Protein AF-X1BUI0-F1 (afdb_monomer_lite)

Radius of gyration: 17.88 Å; chains: 1; bounding box: 40×26×43 Å

Structure (mmCIF, N/CA/C/O backbone):
data_AF-X1BUI0-F1
#
_entry.id   AF-X1BUI0-F1
#
loop_
_atom_site.group_PDB
_atom_site.id
_atom_site.type_symbol
_atom_site.label_atom_id
_atom_site.label_alt_id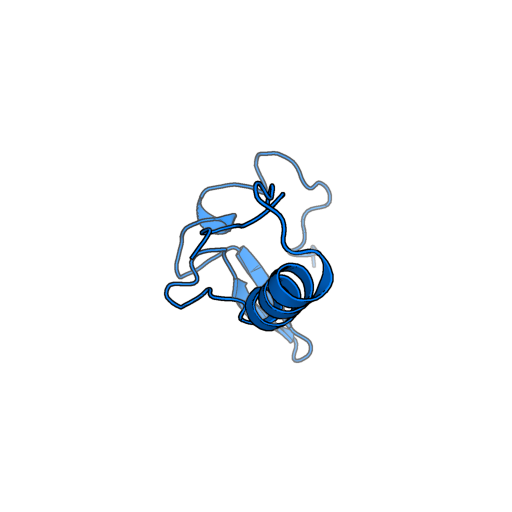
_atom_site.label_comp_id
_atom_site.label_asym_id
_atom_site.label_entity_id
_atom_site.label_seq_id
_atom_site.pdbx_PDB_ins_code
_atom_site.Cartn_x
_atom_site.Cartn_y
_atom_site.Cartn_z
_atom_site.occupancy
_atom_site.B_iso_or_equiv
_atom_site.auth_seq_id
_atom_site.auth_comp_id
_atom_site.auth_asym_id
_atom_site.auth_atom_id
_atom_site.pdbx_PDB_model_num
ATOM 1 N N . MET A 1 1 ? -17.247 16.358 23.209 1.00 42.22 1 MET A N 1
ATOM 2 C CA . MET A 1 1 ? -17.260 15.006 22.613 1.00 42.22 1 MET A CA 1
ATOM 3 C C . MET A 1 1 ? -15.821 14.690 22.244 1.00 42.22 1 MET A C 1
ATOM 5 O O . MET A 1 1 ? -15.205 15.541 21.618 1.00 42.22 1 MET A O 1
ATOM 9 N N . GLY A 1 2 ? -15.256 13.587 22.738 1.00 55.19 2 GLY A N 1
ATOM 10 C CA . GLY A 1 2 ? -13.870 13.209 22.435 1.00 55.19 2 GLY A CA 1
ATOM 11 C C . GLY A 1 2 ? -13.742 12.720 20.993 1.00 55.19 2 GLY A C 1
ATOM 12 O O . GLY A 1 2 ? -14.692 12.148 20.465 1.00 55.19 2 GLY A O 1
ATOM 13 N N . SER A 1 3 ? -12.604 12.991 20.356 1.00 65.19 3 SER A N 1
ATOM 14 C CA . SER A 1 3 ? -12.280 12.437 19.040 1.00 65.19 3 SER A CA 1
ATOM 15 C C . SER A 1 3 ? -12.101 10.921 19.157 1.00 65.19 3 SER A C 1
ATOM 17 O O . SER A 1 3 ? -11.422 10.458 20.069 1.00 65.19 3 SER A O 1
ATOM 19 N N . ASP A 1 4 ? -12.679 10.155 18.228 1.00 68.44 4 ASP A N 1
ATOM 20 C CA . ASP A 1 4 ? -12.452 8.703 18.116 1.00 68.44 4 ASP A CA 1
ATOM 21 C C . ASP A 1 4 ? -11.036 8.378 17.584 1.00 68.44 4 ASP A C 1
ATOM 23 O O . ASP A 1 4 ? -10.627 7.217 17.543 1.00 68.44 4 ASP A O 1
ATO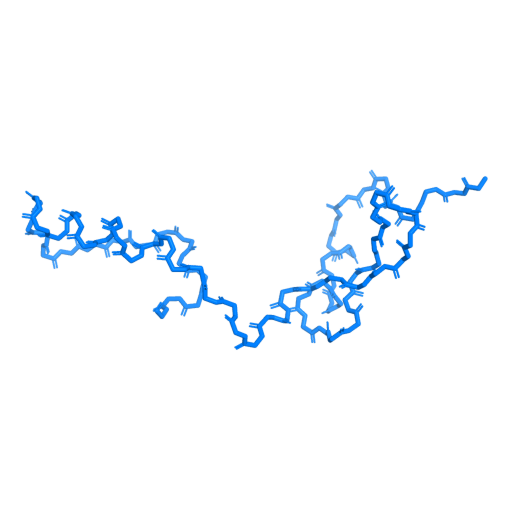M 27 N N . ILE A 1 5 ? -10.285 9.405 17.168 1.00 71.06 5 ILE A N 1
ATOM 28 C CA . ILE A 1 5 ? -8.889 9.304 16.744 1.00 71.06 5 ILE A CA 1
ATOM 29 C C . ILE A 1 5 ? -8.001 9.431 17.988 1.00 71.06 5 ILE A C 1
ATOM 31 O O . ILE A 1 5 ? -8.089 10.449 18.681 1.00 71.06 5 ILE A O 1
ATOM 35 N N . PRO A 1 6 ? -7.143 8.439 18.277 1.00 76.00 6 PRO A N 1
ATOM 36 C CA . PRO A 1 6 ? -6.253 8.496 19.426 1.00 76.00 6 PRO A CA 1
ATOM 37 C C . PRO A 1 6 ? -5.209 9.602 19.270 1.00 76.00 6 PRO A C 1
ATOM 39 O O . PRO A 1 6 ? -4.748 9.896 18.169 1.00 76.00 6 PRO A O 1
ATOM 42 N N . GLU A 1 7 ? -4.800 10.180 20.397 1.00 83.31 7 GLU A N 1
ATOM 43 C CA . GLU A 1 7 ? -3.747 11.204 20.443 1.00 83.31 7 GLU A CA 1
ATOM 44 C C . GLU A 1 7 ? -2.351 10.618 20.162 1.00 83.31 7 GLU A C 1
ATOM 46 O O . GLU A 1 7 ? -1.451 11.336 19.731 1.00 83.31 7 GLU A O 1
ATOM 51 N N . GLU A 1 8 ? -2.178 9.303 20.346 1.00 84.38 8 GLU A N 1
ATOM 52 C CA . GLU A 1 8 ? -0.923 8.590 20.105 1.00 84.38 8 GLU A CA 1
ATOM 53 C C . GLU A 1 8 ? -1.117 7.326 19.256 1.00 84.38 8 GLU A C 1
ATOM 55 O O . GLU A 1 8 ? -1.932 6.451 19.564 1.00 84.38 8 GLU A O 1
ATOM 60 N N . PHE A 1 9 ? -0.274 7.179 18.233 1.00 83.25 9 PHE A N 1
ATOM 61 C CA . PHE A 1 9 ? -0.202 5.994 17.377 1.00 83.25 9 PHE A CA 1
ATOM 62 C C . PHE A 1 9 ? 0.915 5.061 17.854 1.00 83.25 9 PHE A C 1
ATOM 64 O O . PHE A 1 9 ? 2.022 5.060 17.318 1.00 83.25 9 PHE A O 1
ATOM 71 N N . ASN A 1 10 ? 0.635 4.272 18.890 1.00 85.19 10 ASN A N 1
ATOM 72 C CA . ASN A 1 10 ? 1.580 3.303 19.455 1.00 85.19 10 ASN A CA 1
ATOM 73 C C . ASN A 1 10 ? 1.139 1.852 19.184 1.00 85.19 10 ASN A C 1
ATOM 75 O O . ASN A 1 10 ? 0.134 1.605 18.522 1.00 85.19 10 ASN A O 1
ATOM 79 N N . GLY A 1 11 ? 1.877 0.867 19.702 1.00 80.81 11 GLY A N 1
ATOM 80 C CA . GLY A 1 11 ? 1.571 -0.553 19.478 1.00 80.81 11 GLY A CA 1
ATOM 81 C C . GLY A 1 11 ? 0.153 -0.982 19.887 1.00 80.81 11 GLY A C 1
ATOM 82 O O . GLY A 1 11 ? -0.367 -1.934 19.323 1.00 80.81 11 GLY A O 1
ATOM 83 N N . LYS A 1 12 ? -0.511 -0.265 20.807 1.00 82.62 12 LYS A N 1
ATOM 84 C CA . LYS A 1 12 ? -1.916 -0.530 21.168 1.00 82.62 12 LYS A CA 1
ATOM 85 C C . LYS A 1 12 ? -2.886 -0.107 20.065 1.00 82.62 12 LYS A C 1
ATOM 87 O O . LYS A 1 12 ? -3.969 -0.666 19.955 1.00 82.62 12 LYS A O 1
ATOM 92 N N . TYR A 1 13 ? -2.515 0.892 19.266 1.00 82.25 13 TYR A N 1
ATOM 93 C CA . TYR A 1 13 ? -3.286 1.280 18.093 1.00 82.25 13 TYR A CA 1
ATOM 94 C C . TYR A 1 13 ? -3.177 0.222 16.991 1.00 82.25 13 TYR A C 1
ATOM 96 O O . TYR A 1 13 ? -4.190 -0.153 16.411 1.00 82.25 13 TYR A O 1
ATOM 104 N N . TYR A 1 14 ? -1.976 -0.307 16.753 1.00 83.25 14 TYR A N 1
ATOM 105 C CA . TYR A 1 14 ? -1.697 -1.358 15.766 1.00 83.25 14 TYR A CA 1
ATOM 106 C C . TYR A 1 14 ? -2.021 -2.767 16.300 1.00 83.25 14 TYR A C 1
ATOM 108 O O . TYR A 1 14 ? -1.179 -3.663 16.287 1.00 83.25 14 TYR A O 1
ATOM 116 N N . ASP A 1 15 ? -3.234 -2.950 16.815 1.00 83.88 15 ASP A N 1
ATOM 117 C CA . ASP A 1 15 ? -3.719 -4.230 17.333 1.00 83.88 15 ASP A CA 1
ATOM 118 C C . ASP A 1 15 ? -4.340 -5.112 16.230 1.00 83.88 15 ASP A C 1
ATOM 120 O O . ASP A 1 15 ? -4.269 -4.821 15.034 1.00 83.88 15 ASP A O 1
ATOM 124 N N . GLN A 1 16 ? -4.967 -6.215 16.634 1.00 81.88 16 GLN A N 1
ATOM 125 C CA . GLN A 1 16 ? -5.604 -7.157 15.717 1.00 81.88 16 GLN A CA 1
ATOM 126 C C . GLN A 1 16 ? -6.673 -6.508 14.820 1.00 81.88 16 GLN A C 1
ATOM 128 O O . GLN A 1 16 ? -6.767 -6.876 13.649 1.00 81.88 16 GLN A O 1
ATOM 133 N N . ASP A 1 17 ? -7.436 -5.531 15.321 1.00 83.56 17 ASP A N 1
ATOM 134 C CA . ASP A 1 17 ? -8.462 -4.839 14.531 1.00 83.56 17 ASP A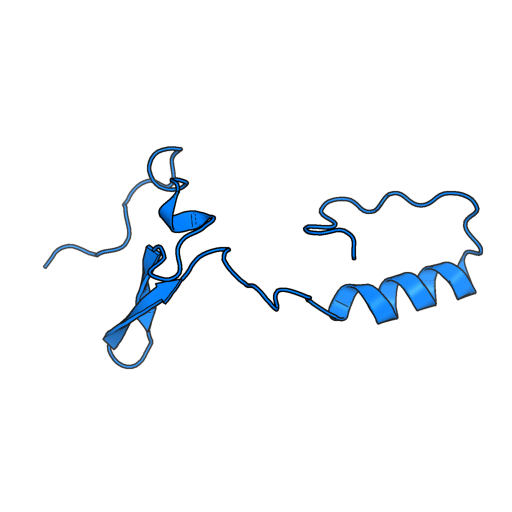 CA 1
ATOM 135 C C . ASP A 1 17 ? -7.847 -3.942 13.453 1.00 83.56 17 ASP A C 1
ATOM 137 O O . ASP A 1 17 ? -8.469 -3.701 12.423 1.00 83.56 17 ASP A O 1
ATOM 141 N N . TYR A 1 18 ? -6.611 -3.475 13.637 1.00 79.88 18 TYR A N 1
ATOM 142 C CA . TYR A 1 18 ? -5.891 -2.775 12.575 1.00 79.88 18 TYR A CA 1
ATOM 143 C C . TYR A 1 18 ? -5.544 -3.713 11.410 1.00 79.88 18 TYR A C 1
ATOM 145 O O . TYR A 1 18 ? -5.633 -3.315 10.248 1.00 79.88 18 TYR A O 1
ATOM 153 N N . PHE A 1 19 ? -5.179 -4.966 11.697 1.00 78.56 19 PHE A N 1
ATOM 154 C CA . PHE A 1 19 ? -4.617 -5.858 10.683 1.00 78.56 19 PHE A CA 1
ATOM 155 C C . PHE A 1 19 ? -5.590 -6.878 10.076 1.00 78.56 19 PHE A C 1
ATOM 157 O O . PHE A 1 19 ? -5.416 -7.215 8.911 1.00 78.56 19 PHE A O 1
ATOM 164 N N . GLN A 1 20 ? -6.531 -7.444 10.842 1.00 75.38 20 GLN A N 1
ATOM 165 C CA . GLN A 1 20 ? -7.132 -8.745 10.484 1.00 75.38 20 GLN A CA 1
ATOM 166 C C . GLN A 1 20 ? -8.594 -8.930 10.924 1.00 75.38 20 GLN A C 1
ATOM 168 O O . GLN A 1 20 ? -8.999 -10.057 11.216 1.00 75.38 20 GLN A O 1
ATOM 173 N N . THR A 1 21 ? -9.402 -7.869 11.031 1.00 77.56 21 THR A N 1
ATOM 174 C CA . THR A 1 21 ? -10.833 -8.046 11.340 1.00 77.56 21 THR A CA 1
ATOM 175 C C . THR A 1 21 ? -11.749 -7.371 10.318 1.00 77.56 21 THR A C 1
ATOM 177 O O . THR A 1 21 ? -11.501 -6.219 9.955 1.00 77.56 21 THR A O 1
ATOM 180 N N . PRO A 1 22 ? -12.875 -8.010 9.927 1.00 69.62 22 PRO A N 1
ATOM 181 C CA . PRO A 1 22 ? -13.872 -7.401 9.039 1.00 69.62 22 PRO A CA 1
ATOM 182 C C . PRO A 1 22 ? -14.535 -6.143 9.614 1.00 69.62 22 PRO A C 1
ATOM 184 O O . PRO A 1 22 ? -15.172 -5.384 8.890 1.00 69.62 22 PRO A O 1
ATOM 187 N N . LYS A 1 23 ? -14.447 -5.946 10.936 1.00 79.38 23 LYS A N 1
ATOM 188 C CA . LYS A 1 23 ? -14.988 -4.769 11.630 1.00 79.38 23 LYS A CA 1
ATOM 189 C C . LYS A 1 23 ? -13.985 -3.620 11.702 1.00 79.38 23 LYS A C 1
ATOM 191 O O . LYS A 1 23 ? -14.421 -2.478 11.766 1.00 79.38 23 LYS A O 1
ATOM 196 N N . GLY A 1 24 ? -12.690 -3.927 11.686 1.00 85.31 24 GLY A N 1
ATOM 197 C CA . GLY A 1 24 ? -11.589 -2.981 11.615 1.00 85.31 24 GLY A CA 1
ATOM 198 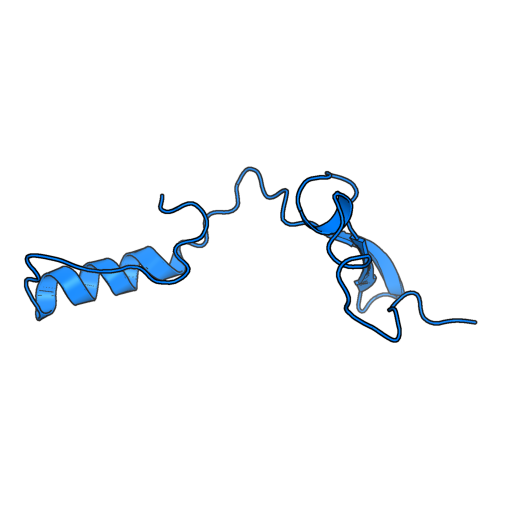C C . GLY A 1 24 ? -11.538 -1.896 12.690 1.00 85.31 24 GLY A C 1
ATOM 199 O O . GLY A 1 24 ? -12.312 -1.864 13.650 1.00 85.31 24 GLY A O 1
ATOM 200 N N . LYS A 1 25 ? -10.610 -0.957 12.509 1.00 87.25 25 LYS A N 1
ATOM 201 C CA . LYS A 1 25 ? -10.572 0.302 13.250 1.00 87.25 25 LYS A CA 1
ATOM 202 C C . LYS A 1 25 ? -11.701 1.211 12.811 1.00 87.25 25 LYS A C 1
ATOM 204 O O . LYS A 1 25 ? -11.951 1.394 11.620 1.00 87.25 25 LYS A O 1
ATOM 209 N N . LYS A 1 26 ? -12.356 1.815 13.799 1.00 87.19 26 LYS A N 1
ATOM 210 C CA . LYS A 1 26 ? -13.422 2.776 13.553 1.00 87.19 26 LYS A CA 1
ATOM 211 C C . LYS A 1 26 ? -12.839 4.066 12.996 1.00 87.19 26 LYS A C 1
ATOM 213 O O . LYS A 1 26 ? -11.896 4.606 13.568 1.00 87.19 26 LYS A O 1
ATOM 218 N N . TYR A 1 27 ? -13.431 4.578 11.929 1.00 83.19 27 TYR A N 1
ATOM 219 C CA . TYR A 1 27 ? -13.145 5.914 11.425 1.00 83.19 27 TYR A CA 1
ATOM 220 C C . TYR A 1 27 ? -14.441 6.614 11.028 1.00 83.19 27 TYR A C 1
ATOM 222 O O . TYR A 1 27 ? -15.459 5.967 10.776 1.00 83.19 27 TYR A O 1
ATOM 230 N N . ARG A 1 28 ? -14.398 7.946 11.006 1.00 86.12 28 ARG A N 1
ATOM 231 C CA . ARG A 1 28 ? -15.507 8.790 10.566 1.00 86.12 28 ARG A CA 1
ATOM 232 C C . ARG A 1 28 ? -15.219 9.301 9.165 1.00 86.12 28 ARG A C 1
ATOM 234 O O . ARG A 1 28 ? -14.124 9.808 8.923 1.00 86.12 28 ARG A O 1
ATOM 241 N N . ASP A 1 29 ? -16.167 9.143 8.257 1.00 85.81 29 ASP A N 1
ATOM 242 C CA . ASP A 1 29 ? -16.035 9.658 6.898 1.00 85.81 29 ASP A CA 1
ATOM 243 C C . ASP A 1 29 ? -16.488 11.127 6.786 1.00 85.8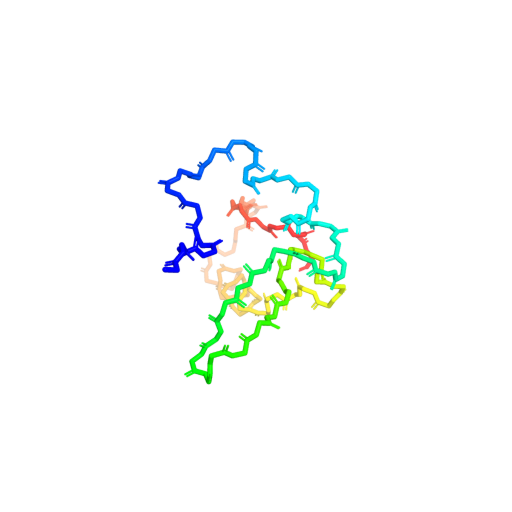1 29 ASP A C 1
ATOM 245 O O . ASP A 1 29 ? -16.790 11.797 7.777 1.00 85.81 29 ASP A O 1
ATOM 249 N N . ALA A 1 30 ? -16.523 11.640 5.555 1.00 87.94 30 ALA A N 1
ATOM 250 C CA . ALA A 1 30 ? -16.936 13.009 5.272 1.00 87.94 30 ALA A CA 1
ATOM 251 C C . ALA A 1 30 ? -18.447 13.264 5.465 1.00 87.94 30 ALA A C 1
ATOM 253 O O . ALA A 1 30 ? -18.824 14.425 5.621 1.00 87.94 30 ALA A O 1
ATOM 254 N N . SER A 1 31 ? -19.307 12.231 5.464 1.00 91.69 31 SER A N 1
ATOM 255 C CA . SER A 1 31 ? -20.731 12.378 5.816 1.00 91.69 31 SER A CA 1
ATOM 256 C C . SER A 1 31 ? -20.961 12.356 7.327 1.00 91.69 31 SER A C 1
ATOM 258 O O . SER A 1 31 ? -22.022 12.771 7.790 1.00 91.69 31 SER A O 1
ATOM 260 N N . GLY A 1 32 ? -19.955 11.953 8.106 1.00 87.50 32 GLY A N 1
ATOM 261 C CA . GLY A 1 32 ? -20.031 11.849 9.558 1.00 87.50 32 GLY A CA 1
ATOM 262 C C . GLY A 1 32 ? -20.401 10.449 10.046 1.00 87.50 32 GLY A C 1
ATOM 263 O O . GLY A 1 32 ? -20.508 10.253 11.263 1.00 87.50 32 GLY A O 1
ATOM 264 N N . ASP A 1 33 ? -20.548 9.489 9.133 1.00 88.12 33 ASP A N 1
ATOM 265 C CA . ASP A 1 33 ? -20.881 8.101 9.425 1.00 88.12 33 ASP A CA 1
ATOM 266 C C . ASP A 1 33 ? -19.659 7.353 9.974 1.00 88.12 33 ASP A C 1
ATOM 268 O O . ASP A 1 33 ? -18.509 7.678 9.665 1.00 88.12 33 ASP A O 1
ATOM 272 N N . ILE A 1 34 ? -19.904 6.357 10.832 1.00 88.31 34 ILE A N 1
ATOM 273 C CA . ILE A 1 34 ? -18.845 5.528 11.422 1.00 88.31 34 ILE A CA 1
ATOM 274 C C . ILE A 1 34 ? -18.696 4.242 10.613 1.00 88.31 34 ILE A C 1
ATOM 276 O O . ILE A 1 34 ? -19.636 3.453 10.512 1.00 88.31 34 ILE A O 1
ATOM 280 N N . HIS A 1 35 ? -17.477 4.000 10.139 1.00 85.50 35 HIS A N 1
ATOM 281 C CA . HIS A 1 35 ? -17.090 2.831 9.351 1.00 85.50 35 HIS A CA 1
ATOM 282 C C . HIS A 1 35 ? -15.969 2.048 10.021 1.00 85.50 35 HIS A C 1
ATOM 284 O O . HIS A 1 35 ? -15.322 2.538 10.945 1.00 85.50 35 HIS A O 1
ATOM 290 N N . GLY A 1 36 ? -15.740 0.831 9.535 1.00 86.94 36 GLY A N 1
ATOM 291 C CA . GLY A 1 36 ? -14.623 -0.024 9.917 1.00 86.94 36 GLY A CA 1
ATOM 292 C C . GLY A 1 36 ? -13.588 -0.126 8.803 1.00 86.94 36 GLY A C 1
ATOM 293 O O . GLY A 1 36 ? -13.958 -0.345 7.653 1.00 86.94 36 GLY A O 1
ATOM 294 N N . TRP A 1 37 ? -12.303 0.005 9.131 1.00 83.44 37 TRP A N 1
ATOM 295 C CA . TRP A 1 37 ? -11.203 -0.234 8.196 1.00 83.44 37 TRP A CA 1
ATOM 296 C C . TRP A 1 37 ? -10.106 -1.086 8.827 1.00 83.44 37 TRP A C 1
ATOM 298 O O . TRP A 1 37 ? -9.662 -0.814 9.941 1.00 83.44 37 TRP A O 1
ATOM 308 N N . SER A 1 38 ? -9.636 -2.095 8.107 1.00 84.19 38 SER A N 1
ATOM 309 C CA . SER A 1 38 ? -8.471 -2.894 8.483 1.00 84.19 38 SER A CA 1
ATOM 310 C C . SER A 1 38 ? -7.691 -3.309 7.239 1.00 84.19 38 SER A C 1
ATOM 312 O O . SER A 1 38 ? -8.172 -3.175 6.111 1.00 84.19 38 SER A O 1
ATOM 314 N N . TYR A 1 39 ? -6.497 -3.864 7.448 1.00 76.12 39 TYR A N 1
ATOM 315 C CA . TYR A 1 39 ? -5.756 -4.567 6.395 1.00 76.12 39 TYR A CA 1
ATOM 316 C C . TYR A 1 39 ? -6.366 -5.929 6.017 1.00 76.12 39 TYR A C 1
ATOM 318 O O . TYR A 1 39 ? -5.798 -6.618 5.167 1.00 76.12 39 TYR A O 1
ATOM 326 N N . ASP A 1 40 ? -7.526 -6.306 6.574 1.00 78.00 40 ASP A N 1
ATOM 327 C CA . ASP A 1 40 ? -8.314 -7.456 6.119 1.00 78.00 40 ASP A CA 1
ATOM 328 C C . ASP A 1 40 ? -8.984 -7.127 4.778 1.00 78.00 40 ASP A C 1
ATOM 330 O O . ASP A 1 40 ? -10.181 -6.862 4.665 1.00 78.00 40 ASP A O 1
ATOM 334 N N . SER A 1 41 ? -8.157 -7.064 3.739 1.00 72.44 41 SER A N 1
ATOM 335 C CA . SER A 1 41 ? -8.578 -6.864 2.365 1.00 72.44 41 SER A CA 1
ATOM 336 C C . SER A 1 41 ? -8.426 -8.196 1.628 1.00 72.44 41 SER A C 1
ATOM 338 O O . SER A 1 41 ? -7.355 -8.478 1.083 1.00 72.44 41 SER A O 1
ATOM 340 N N . PRO A 1 42 ? -9.471 -9.046 1.589 1.00 69.56 42 PRO A N 1
ATOM 341 C CA . PRO A 1 42 ? -9.396 -10.356 0.936 1.00 69.56 42 PRO A CA 1
ATOM 342 C C . PRO A 1 42 ? -9.080 -10.244 -0.563 1.00 69.56 42 PRO A C 1
ATOM 344 O O . PRO A 1 42 ? -8.479 -11.144 -1.149 1.00 69.56 42 PRO A O 1
ATOM 347 N N . CYS A 1 43 ? -9.434 -9.112 -1.174 1.00 69.56 43 CYS A N 1
ATOM 348 C CA . CYS A 1 43 ? -9.112 -8.770 -2.556 1.00 69.56 43 CYS A CA 1
ATOM 349 C C . CYS A 1 43 ? -7.954 -7.767 -2.677 1.00 69.56 43 CYS A C 1
ATOM 351 O O . CYS A 1 43 ? -7.812 -7.201 -3.754 1.00 69.56 43 CYS A O 1
ATOM 353 N N . GLY A 1 44 ? -7.199 -7.504 -1.600 1.00 65.06 44 GLY A N 1
ATOM 354 C CA . GLY A 1 44 ? -6.244 -6.400 -1.399 1.00 65.06 44 GLY A CA 1
ATOM 355 C C . GLY A 1 44 ? -5.022 -6.391 -2.309 1.00 65.06 44 GLY A C 1
ATOM 356 O O . GLY A 1 44 ? -3.884 -6.339 -1.853 1.00 65.06 44 GLY A O 1
ATOM 357 N N . GLU A 1 45 ? -5.263 -6.445 -3.608 1.00 72.69 45 GLU A N 1
ATOM 358 C CA . GLU A 1 45 ? -4.281 -6.351 -4.660 1.00 72.69 45 GLU A CA 1
ATOM 359 C C . GLU A 1 45 ? -4.299 -4.928 -5.203 1.00 72.69 45 GLU A C 1
ATOM 361 O O . GLU A 1 45 ? -5.258 -4.472 -5.831 1.00 72.69 45 GLU A O 1
ATOM 366 N N . TRP A 1 46 ? -3.214 -4.203 -4.954 1.00 74.25 46 TRP A N 1
ATOM 367 C CA . TRP A 1 46 ? -2.993 -2.929 -5.607 1.00 74.25 46 TRP A CA 1
ATOM 368 C C . TRP A 1 46 ? -2.260 -3.168 -6.925 1.00 74.25 46 TRP A C 1
ATOM 370 O O . TRP A 1 46 ? -1.039 -3.309 -6.974 1.00 74.25 46 TRP A O 1
ATOM 380 N N . ALA A 1 47 ? -3.011 -3.179 -8.027 1.00 80.69 47 ALA A N 1
ATOM 381 C CA . ALA A 1 47 ? -2.476 -3.463 -9.361 1.00 80.69 47 ALA A CA 1
ATOM 382 C C . ALA A 1 47 ? -1.513 -2.384 -9.907 1.00 80.69 47 ALA A C 1
ATOM 384 O O . ALA A 1 47 ? -1.034 -2.509 -11.034 1.00 80.69 47 ALA A O 1
ATOM 385 N N . GLY A 1 48 ? -1.221 -1.328 -9.136 1.00 82.69 48 GLY A N 1
ATOM 386 C CA . GLY A 1 48 ? -0.302 -0.253 -9.520 1.00 82.69 48 GLY A CA 1
ATOM 387 C C . GLY A 1 48 ? 1.158 -0.698 -9.637 1.00 82.69 48 GLY A C 1
ATOM 388 O O . GLY A 1 48 ? 1.888 -0.162 -10.469 1.00 82.69 48 GLY A O 1
ATOM 389 N N . ALA A 1 49 ? 1.573 -1.726 -8.890 1.00 86.19 49 ALA A N 1
ATOM 390 C CA . ALA A 1 49 ? 2.934 -2.262 -8.971 1.00 86.19 49 ALA A CA 1
ATOM 391 C C . ALA A 1 49 ? 3.215 -2.967 -10.314 1.00 86.19 49 ALA A C 1
ATOM 393 O O . ALA A 1 49 ? 4.316 -2.879 -10.859 1.00 86.19 49 ALA A O 1
ATOM 394 N N . LYS A 1 50 ? 2.201 -3.615 -10.900 1.00 87.25 50 LYS A N 1
ATOM 395 C CA . LYS A 1 50 ? 2.321 -4.418 -12.127 1.00 87.25 50 LYS A CA 1
ATOM 396 C C . LYS A 1 50 ? 2.846 -3.645 -13.350 1.00 87.25 50 LYS A C 1
ATOM 398 O O . LYS A 1 50 ? 3.799 -4.125 -13.967 1.00 87.25 50 LYS A O 1
ATOM 403 N N . PRO A 1 51 ? 2.277 -2.489 -13.753 1.00 92.06 51 PRO A N 1
ATOM 404 C CA . PRO A 1 51 ? 2.801 -1.739 -14.894 1.00 92.06 51 PRO A CA 1
ATOM 405 C C . PRO A 1 51 ? 4.220 -1.206 -14.648 1.00 92.06 51 PRO A C 1
ATOM 407 O O . PRO A 1 51 ? 5.020 -1.197 -15.581 1.00 92.06 51 PRO A O 1
ATOM 410 N N . VAL A 1 52 ? 4.560 -0.828 -13.410 1.00 90.81 52 VAL A N 1
ATOM 411 C CA . VAL A 1 52 ? 5.904 -0.347 -13.044 1.00 90.81 52 VAL A CA 1
ATOM 412 C C . VAL A 1 52 ? 6.934 -1.469 -13.163 1.00 90.81 52 VAL A C 1
ATOM 414 O O . VAL A 1 52 ? 7.925 -1.321 -13.876 1.00 90.81 52 VAL A O 1
ATOM 417 N N . ALA A 1 53 ? 6.664 -2.620 -12.542 1.00 89.50 53 ALA A N 1
ATOM 418 C CA . ALA A 1 53 ? 7.543 -3.785 -12.603 1.00 89.50 53 ALA A CA 1
ATOM 419 C C . ALA A 1 53 ? 7.734 -4.284 -14.045 1.00 89.50 53 ALA A C 1
ATOM 421 O O . ALA A 1 53 ? 8.842 -4.662 -14.431 1.00 89.50 53 ALA A O 1
ATOM 422 N N . LYS A 1 54 ? 6.677 -4.231 -14.871 1.00 91.69 54 LYS A N 1
ATOM 423 C CA . LYS A 1 54 ? 6.768 -4.546 -16.302 1.00 91.69 54 LYS A CA 1
ATOM 424 C C . LYS A 1 54 ? 7.726 -3.596 -17.027 1.00 91.69 54 LYS A C 1
ATOM 426 O O . LYS A 1 54 ? 8.618 -4.071 -17.723 1.00 91.69 54 LYS A O 1
ATOM 431 N N . ALA A 1 55 ? 7.577 -2.286 -16.831 1.00 94.31 55 ALA A N 1
ATOM 432 C CA . ALA A 1 55 ? 8.447 -1.297 -17.464 1.00 94.31 55 ALA A CA 1
ATOM 433 C C . ALA A 1 55 ? 9.912 -1.469 -17.034 1.00 94.31 55 ALA A C 1
ATOM 435 O O . ALA A 1 55 ? 10.813 -1.425 -17.867 1.00 94.31 55 ALA A O 1
ATOM 436 N N . TRP A 1 56 ? 10.166 -1.730 -15.749 1.00 93.81 56 TRP A N 1
ATOM 437 C CA . TRP A 1 56 ? 11.521 -1.982 -15.256 1.00 93.81 56 TRP A CA 1
ATOM 438 C C . TRP A 1 56 ? 12.153 -3.222 -15.877 1.00 93.81 56 TRP A C 1
ATOM 440 O O . TRP A 1 56 ? 13.323 -3.185 -16.254 1.00 93.81 56 TRP A O 1
ATOM 450 N N . LYS A 1 57 ? 11.380 -4.304 -16.020 1.00 91.69 57 LYS A N 1
ATOM 451 C CA . LYS A 1 57 ? 11.858 -5.533 -16.654 1.00 91.69 57 LYS A CA 1
ATOM 452 C C . LYS A 1 57 ? 12.249 -5.311 -18.117 1.00 91.69 57 LYS A C 1
ATOM 454 O O . LYS A 1 57 ? 13.256 -5.857 -18.549 1.00 91.69 57 LYS A O 1
ATOM 459 N N . GLU A 1 58 ? 11.462 -4.527 -18.851 1.00 95.81 58 GLU A N 1
ATOM 460 C CA . GLU A 1 58 ? 11.699 -4.234 -20.271 1.00 95.81 58 GLU A CA 1
ATOM 461 C C . GLU A 1 58 ? 12.865 -3.259 -20.494 1.00 95.81 58 GLU A C 1
ATOM 463 O O . GLU A 1 58 ? 13.617 -3.427 -21.444 1.00 95.81 58 GLU A O 1
ATOM 468 N N . ILE A 1 59 ? 13.031 -2.249 -19.633 1.00 96.69 59 ILE A N 1
ATOM 469 C CA . ILE A 1 59 ? 14.049 -1.198 -19.817 1.00 96.69 59 ILE A CA 1
ATOM 470 C C . ILE A 1 59 ? 15.423 -1.628 -19.295 1.00 96.69 59 ILE A C 1
ATOM 472 O O . ILE A 1 59 ? 16.440 -1.303 -19.904 1.00 96.69 59 ILE A O 1
ATOM 476 N N . PHE A 1 60 ? 15.466 -2.299 -18.142 1.00 95.88 60 PHE A N 1
ATOM 477 C CA . PHE A 1 60 ? 16.719 -2.552 -17.425 1.00 95.88 60 PHE A CA 1
ATOM 478 C C . PHE A 1 60 ? 17.209 -3.997 -17.519 1.00 95.88 60 PHE A C 1
ATOM 480 O O . PHE A 1 60 ? 18.320 -4.268 -17.071 1.00 95.88 60 PHE A O 1
ATOM 487 N N . GLU A 1 61 ? 16.385 -4.914 -18.039 1.00 96.06 61 GLU A N 1
ATOM 488 C CA . GLU A 1 61 ? 16.670 -6.355 -18.121 1.00 96.06 61 GLU A CA 1
ATOM 489 C C . GLU A 1 61 ? 17.355 -6.920 -16.851 1.00 96.06 61 GLU A C 1
ATOM 491 O O . GLU A 1 61 ? 18.414 -7.557 -16.919 1.00 96.06 61 GLU A O 1
ATOM 496 N N . PRO A 1 62 ? 16.798 -6.665 -15.648 1.00 93.88 62 PRO A N 1
ATOM 497 C CA . PRO A 1 62 ? 17.471 -7.023 -14.412 1.00 93.88 62 PRO A CA 1
ATOM 498 C C . PRO A 1 62 ? 17.486 -8.544 -14.223 1.00 93.88 62 PRO A C 1
ATOM 500 O O . PRO A 1 62 ? 16.459 -9.211 -14.346 1.00 93.88 62 PRO A O 1
ATOM 503 N N . HIS A 1 63 ? 18.642 -9.088 -13.836 1.00 92.12 63 HIS A N 1
ATOM 504 C CA . HIS A 1 63 ? 18.754 -10.487 -13.406 1.00 92.12 63 HIS A CA 1
ATOM 505 C C . HIS A 1 63 ? 18.242 -10.700 -11.973 1.00 92.12 63 HIS A C 1
ATOM 507 O O . HIS A 1 63 ? 17.752 -11.777 -11.653 1.00 92.12 63 HIS A O 1
ATOM 513 N N . ASN A 1 64 ? 18.344 -9.676 -11.118 1.00 92.69 64 ASN A N 1
ATOM 514 C CA . ASN A 1 64 ? 17.867 -9.683 -9.736 1.00 92.69 64 ASN A CA 1
ATOM 515 C C . ASN A 1 64 ? 17.149 -8.360 -9.440 1.00 92.69 64 ASN A C 1
ATOM 517 O O . ASN A 1 64 ? 17.641 -7.301 -9.833 1.00 92.69 64 ASN A O 1
ATOM 521 N N . LEU A 1 65 ? 16.022 -8.412 -8.7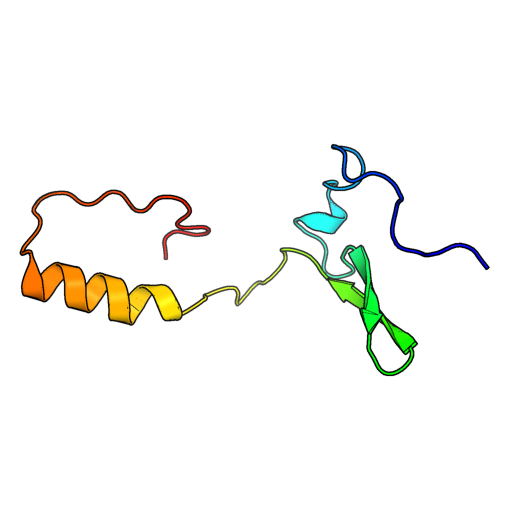26 1.00 88.12 65 LEU A N 1
ATOM 522 C CA . LEU A 1 65 ? 15.255 -7.237 -8.310 1.00 88.12 65 LEU A CA 1
ATOM 523 C C . LEU A 1 65 ? 14.743 -7.436 -6.878 1.00 88.12 65 LEU A C 1
ATOM 525 O O . LEU A 1 65 ? 14.199 -8.491 -6.559 1.00 88.12 65 LEU A O 1
ATOM 529 N N . LEU A 1 66 ? 14.916 -6.423 -6.028 1.00 89.38 66 LEU A N 1
ATOM 530 C CA . LEU A 1 66 ? 14.355 -6.385 -4.679 1.00 89.38 66 LEU A CA 1
ATOM 531 C C . LEU A 1 66 ? 13.091 -5.520 -4.681 1.00 89.38 66 LEU A C 1
ATOM 533 O O . LEU A 1 66 ? 13.162 -4.341 -5.022 1.00 89.38 66 LEU A O 1
ATOM 537 N N . ASP A 1 67 ? 11.966 -6.093 -4.257 1.00 86.69 67 ASP A N 1
ATOM 538 C CA . ASP A 1 67 ? 10.708 -5.372 -4.050 1.00 86.69 67 ASP A CA 1
ATOM 539 C C . ASP A 1 67 ? 10.537 -5.034 -2.561 1.00 86.69 67 ASP A C 1
ATOM 541 O O . ASP A 1 67 ? 10.166 -5.875 -1.735 1.00 86.69 67 ASP A O 1
ATOM 545 N N . VAL A 1 68 ? 10.900 -3.803 -2.193 1.00 87.31 68 VAL A N 1
ATOM 546 C CA . VAL A 1 68 ? 10.812 -3.326 -0.809 1.00 87.31 68 VAL A CA 1
ATOM 547 C C . VAL A 1 68 ? 9.386 -2.876 -0.528 1.00 87.31 68 VAL A C 1
ATOM 549 O O . VAL A 1 68 ? 8.902 -1.918 -1.122 1.00 87.31 68 VAL A O 1
ATOM 552 N N . GLY A 1 69 ? 8.739 -3.524 0.441 1.00 79.81 69 GLY A N 1
ATOM 553 C CA . GLY A 1 69 ? 7.354 -3.204 0.786 1.00 79.81 69 GLY A CA 1
ATOM 554 C C . GLY A 1 69 ? 6.329 -3.848 -0.149 1.00 79.81 69 GLY A C 1
ATOM 555 O O . GLY A 1 69 ? 5.230 -3.320 -0.278 1.00 79.81 69 GLY A O 1
ATOM 556 N N . ALA A 1 70 ? 6.651 -5.009 -0.732 1.00 79.00 70 ALA A N 1
ATOM 557 C CA . ALA A 1 70 ? 5.798 -5.774 -1.652 1.00 79.00 70 ALA A CA 1
ATOM 558 C C . ALA A 1 70 ? 4.407 -6.171 -1.103 1.00 79.00 70 ALA A C 1
ATOM 560 O O . ALA A 1 70 ? 3.591 -6.757 -1.817 1.00 79.00 70 ALA A O 1
ATOM 561 N N . GLY A 1 71 ? 4.126 -5.918 0.180 1.00 79.06 71 GLY A N 1
ATOM 562 C CA . GLY A 1 71 ? 2.904 -6.365 0.840 1.00 79.06 71 GLY A CA 1
ATOM 563 C C . GLY A 1 71 ? 2.759 -7.883 0.731 1.00 79.06 71 GLY A C 1
ATOM 564 O O . GLY A 1 71 ? 3.549 -8.625 1.310 1.00 79.06 71 GLY A O 1
ATOM 565 N N . ARG A 1 72 ? 1.761 -8.340 -0.036 1.00 72.88 72 ARG A N 1
ATOM 566 C CA . ARG A 1 72 ? 1.497 -9.766 -0.298 1.00 72.88 72 ARG A CA 1
ATOM 567 C C . ARG A 1 72 ? 2.469 -10.396 -1.312 1.00 72.88 72 ARG A C 1
ATOM 569 O O . ARG A 1 72 ? 2.570 -11.617 -1.350 1.00 72.88 72 ARG A O 1
ATOM 576 N N . GLY A 1 73 ? 3.162 -9.596 -2.127 1.00 74.44 73 GLY A N 1
ATOM 577 C CA . GLY A 1 73 ? 4.133 -10.080 -3.120 1.00 74.44 73 GLY A CA 1
ATOM 578 C C . GLY A 1 73 ? 3.535 -10.909 -4.266 1.00 74.44 73 GLY A C 1
ATOM 579 O O . GLY A 1 73 ? 4.239 -11.727 -4.854 1.00 74.44 73 GLY A O 1
ATOM 580 N N . THR A 1 74 ? 2.240 -10.740 -4.540 1.00 66.81 74 THR A N 1
ATOM 581 C CA . THR A 1 74 ? 1.479 -11.424 -5.606 1.00 66.81 74 THR A CA 1
ATOM 582 C C . THR A 1 74 ? 1.320 -10.566 -6.841 1.00 66.81 74 THR A C 1
ATOM 584 O O . THR A 1 74 ? 1.021 -9.368 -6.633 1.00 66.81 74 THR A O 1
#

pLDDT: mean 82.11, std 9.66, range [42.22, 96.69]

Foldseek 3Di:
DDDLDDPDDDVVVVDCLQAADPQHRWDADPVRDIGHDHVNPPVPDDCPVVVVVVVCCVPPVDPDDDDPPCPVVD

Secondary structure (DSSP, 8-state):
---SS-S--STTTSSHHHHS-TT-EEEE-TTS-EEEE-S--TT---TTHHHHHHHHHHHH--S----TT-TT--

Sequence (74 aa):
MGSDIPEEFNGKYYDQDYFQTPKGKKYRDASGDIHGWSYDSPCGEWAGAKPVAKAWKEIFEPHNLLDVGAGRGT

Organism: NCBI:txid412755